Protein AF-A0A7R8WVI4-F1 (afdb_monomer_lite)

Sequence (145 aa):
MVGKDTNVVNQALATQCLMGLARGLKKKFSPFASSCLSVILETFKMENLNVVTALREAIDHVSFPLSLDQMQEDLLQALENENPSIKAETASFLARVFATRSPTLYNKNVIKAYATALVSTANEPDPTVRDNSCEALGVLLRANG

InterPro domains:
  IPR011989 Armadillo-like helical [G3DSA:1.25.10.10] (1-145)
  IPR016024 Armadillo-type fold [SSF48371] (5-145)
  IPR045110 XMAP215 [PTHR12609] (2-144)

pLDDT: mean 82.52, std 15.5, range [34.75, 97.94]

Secondary structure (DSSP, 8-state):
-------HHHHHHHHHHHHHHHHHHGGGGHHHHHHHHHHHHHHTT---HHHHHHHHHHHHHHHTTS-HHHHHHHHHHHHH-S-HHHHHHHHHHHHHHHHHS-GGG--HHHHHHHHHHHHHHTTSS-HHHHHHHHHHHHHHHHHH-

Foldseek 3Di:
DDDPCPDLVVLLVVLVVVLVVLVVVPPNCLVVLQVSLLSLLVNLLDPPPVSLVSSLVSNVSSCVSPALVSCVVSLLVQLVDPRLSSLLSSLLSLLVCLQPDALVSDDPVSLVSLLVSLVVQLPDPDPSSNVSSVSSNVSNVVNND

Organism: NCBI:txid163714

Radius of gyration: 15.54 Å; chains: 1; bounding box: 60×24×40 Å

Structure (mmCIF, N/CA/C/O backbone):
data_AF-A0A7R8WVI4-F1
#
_entry.id   AF-A0A7R8WVI4-F1
#
loop_
_atom_site.group_PDB
_atom_site.id
_atom_site.type_symbol
_atom_site.label_atom_id
_atom_site.label_alt_id
_atom_site.label_comp_id
_atom_site.label_asym_id
_atom_site.label_entity_id
_atom_site.label_seq_id
_atom_site.pdbx_PDB_ins_code
_atom_site.Cartn_x
_atom_site.Cartn_y
_atom_site.Cartn_z
_atom_site.occupancy
_atom_site.B_iso_or_equiv
_atom_site.auth_seq_id
_atom_site.auth_comp_id
_atom_site.auth_asym_id
_atom_site.auth_atom_id
_atom_site.pdbx_PDB_model_num
ATOM 1 N N . MET A 1 1 ? 40.821 0.192 0.557 1.00 34.75 1 MET A N 1
ATOM 2 C CA . MET A 1 1 ? 39.601 0.986 0.814 1.00 34.75 1 MET A CA 1
ATOM 3 C C . MET A 1 1 ? 38.430 0.038 0.649 1.00 34.75 1 MET A C 1
ATOM 5 O O . MET A 1 1 ? 38.280 -0.527 -0.424 1.00 34.75 1 MET A O 1
ATOM 9 N N . VAL A 1 2 ? 37.742 -0.256 1.753 1.00 34.75 2 VAL A N 1
ATOM 10 C CA . VAL A 1 2 ? 36.651 -1.240 1.838 1.00 34.75 2 VAL A CA 1
ATOM 11 C C . VAL A 1 2 ? 35.532 -0.855 0.867 1.00 34.75 2 VAL A C 1
ATOM 13 O O . VAL A 1 2 ? 35.191 0.320 0.743 1.00 34.75 2 VAL A O 1
ATOM 16 N N . GLY A 1 3 ? 35.064 -1.856 0.123 1.00 36.38 3 GLY A N 1
ATOM 17 C CA . GLY A 1 3 ? 34.230 -1.737 -1.063 1.00 36.38 3 GLY A CA 1
ATOM 18 C C . GLY A 1 3 ? 32.877 -1.072 -0.834 1.00 36.38 3 GLY A C 1
ATOM 19 O O . GLY A 1 3 ? 32.246 -1.206 0.212 1.00 36.38 3 GLY A O 1
ATOM 20 N N . LYS A 1 4 ? 32.435 -0.383 -1.886 1.00 43.88 4 LYS A N 1
ATOM 21 C CA . LYS A 1 4 ? 31.074 0.099 -2.135 1.00 43.88 4 LYS A CA 1
ATOM 22 C C . LYS A 1 4 ? 30.105 -1.078 -2.339 1.00 43.88 4 LYS A C 1
ATOM 24 O O . LYS A 1 4 ? 29.456 -1.174 -3.371 1.00 43.88 4 LYS A O 1
ATOM 29 N N . ASP A 1 5 ? 29.998 -1.969 -1.364 1.00 41.66 5 ASP A N 1
ATOM 30 C CA . ASP A 1 5 ? 28.962 -3.001 -1.333 1.00 41.66 5 ASP A CA 1
ATOM 31 C C . ASP A 1 5 ? 27.813 -2.520 -0.447 1.00 41.66 5 ASP A C 1
ATOM 33 O O . ASP A 1 5 ? 27.496 -3.074 0.607 1.00 41.66 5 ASP A O 1
ATOM 37 N N . THR A 1 6 ? 27.158 -1.452 -0.903 1.00 46.69 6 THR A N 1
ATOM 38 C CA . THR A 1 6 ? 25.824 -1.043 -0.446 1.00 46.69 6 THR A CA 1
ATOM 39 C C . THR A 1 6 ? 24.809 -2.027 -1.035 1.00 46.69 6 THR A C 1
ATOM 41 O O . THR A 1 6 ? 23.956 -1.677 -1.842 1.00 46.69 6 THR A O 1
ATOM 44 N N . ASN A 1 7 ? 24.991 -3.314 -0.735 1.00 54.25 7 ASN A N 1
ATOM 45 C CA . ASN A 1 7 ? 24.267 -4.387 -1.387 1.00 54.25 7 ASN A CA 1
ATOM 46 C C . ASN A 1 7 ? 22.814 -4.362 -0.927 1.00 54.25 7 ASN A C 1
ATOM 48 O O . ASN A 1 7 ? 22.531 -4.460 0.265 1.00 54.25 7 ASN A O 1
ATOM 52 N N . VAL A 1 8 ? 21.904 -4.315 -1.894 1.00 54.94 8 VAL A N 1
ATOM 53 C CA . VAL A 1 8 ? 20.459 -4.578 -1.778 1.00 54.94 8 VAL A CA 1
ATOM 54 C C . VAL A 1 8 ? 20.153 -5.726 -0.799 1.00 54.94 8 VAL A C 1
ATOM 56 O O . VAL A 1 8 ? 19.181 -5.677 -0.049 1.00 54.94 8 VAL A O 1
ATOM 59 N N . VAL A 1 9 ? 21.041 -6.723 -0.746 1.00 54.75 9 VAL A N 1
ATOM 60 C CA . VAL A 1 9 ? 21.008 -7.870 0.170 1.00 54.75 9 VAL A CA 1
ATOM 61 C C . VAL A 1 9 ? 21.081 -7.472 1.652 1.00 54.75 9 VAL A C 1
ATOM 63 O O . VAL A 1 9 ? 20.331 -8.022 2.450 1.00 54.75 9 VAL A O 1
ATOM 66 N N . ASN A 1 10 ? 21.917 -6.503 2.041 1.00 60.44 10 ASN A N 1
ATOM 67 C CA . ASN A 1 10 ? 22.041 -6.062 3.438 1.00 60.44 10 ASN A CA 1
ATOM 68 C C . ASN A 1 10 ? 20.781 -5.338 3.918 1.00 60.44 10 ASN A C 1
ATOM 70 O O . ASN A 1 10 ? 20.350 -5.542 5.050 1.00 60.44 10 ASN A O 1
ATOM 74 N N . GLN A 1 11 ? 20.175 -4.519 3.055 1.00 57.78 11 GLN A N 1
ATOM 75 C CA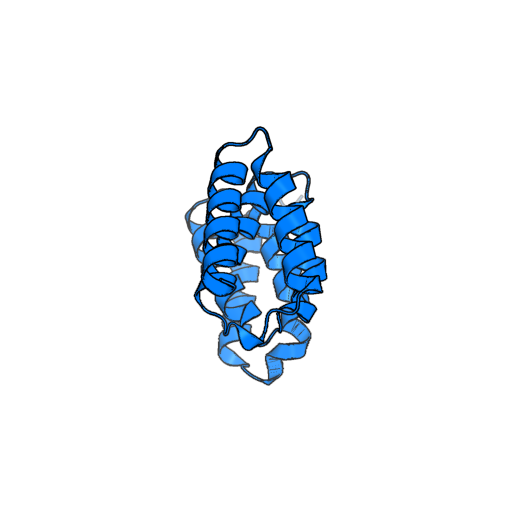 . GLN A 1 11 ? 18.931 -3.826 3.382 1.00 57.78 11 GLN A CA 1
ATOM 76 C C . GLN A 1 11 ? 17.756 -4.811 3.444 1.00 57.78 11 GLN A C 1
ATOM 78 O O . GLN A 1 11 ? 16.984 -4.765 4.395 1.00 57.78 11 GLN A O 1
ATOM 83 N N . ALA A 1 12 ? 17.670 -5.767 2.511 1.00 57.72 12 ALA A N 1
ATOM 84 C CA . ALA A 1 12 ? 16.669 -6.835 2.558 1.00 57.72 12 ALA A CA 1
ATOM 85 C C . ALA A 1 12 ? 16.814 -7.714 3.813 1.00 57.72 12 ALA A C 1
ATOM 87 O O . ALA A 1 12 ? 15.821 -8.020 4.471 1.00 57.72 12 ALA A O 1
ATOM 88 N N . LEU A 1 13 ? 18.047 -8.072 4.185 1.00 61.78 13 LEU A N 1
ATOM 89 C CA . LEU A 1 13 ? 18.328 -8.847 5.390 1.00 61.78 13 LEU A CA 1
ATOM 90 C C . LEU A 1 13 ? 17.988 -8.056 6.661 1.00 61.78 13 LEU A C 1
ATOM 92 O O . LEU A 1 13 ? 17.405 -8.615 7.584 1.00 61.78 13 LEU A O 1
ATOM 96 N N . ALA A 1 14 ? 18.274 -6.751 6.699 1.00 64.12 14 ALA A N 1
ATOM 97 C CA . ALA A 1 14 ? 17.866 -5.883 7.801 1.00 64.12 14 ALA A CA 1
ATOM 98 C C . ALA A 1 14 ? 16.336 -5.827 7.940 1.00 64.12 14 ALA A C 1
ATOM 100 O O . ALA A 1 14 ? 15.820 -5.973 9.050 1.00 64.12 14 ALA A O 1
ATOM 101 N N . THR A 1 15 ? 15.600 -5.714 6.830 1.00 62.16 15 THR A N 1
ATOM 102 C CA . THR A 1 15 ? 14.131 -5.744 6.849 1.00 62.16 15 THR A CA 1
ATOM 103 C C . THR A 1 15 ? 13.586 -7.113 7.267 1.00 62.16 15 THR A C 1
ATOM 105 O O . THR A 1 15 ? 12.626 -7.177 8.031 1.00 62.16 15 THR A O 1
ATOM 108 N N . GLN A 1 16 ? 14.224 -8.217 6.862 1.00 64.88 16 GLN A N 1
ATOM 109 C CA . GLN A 1 16 ? 13.877 -9.562 7.342 1.00 64.88 16 GLN A CA 1
ATOM 110 C C . GLN A 1 16 ? 14.151 -9.736 8.844 1.00 64.88 16 GLN A C 1
ATOM 112 O O . GLN A 1 16 ? 13.331 -10.318 9.553 1.00 64.88 16 GLN A O 1
ATOM 117 N N . CYS A 1 17 ? 15.255 -9.195 9.363 1.00 66.44 17 CYS A N 1
ATOM 118 C CA . CYS A 1 17 ? 15.542 -9.184 10.799 1.00 66.44 17 CYS A CA 1
ATOM 119 C C . CYS A 1 17 ? 14.495 -8.371 11.575 1.00 66.44 17 CYS A C 1
ATOM 121 O O . CYS A 1 17 ? 13.990 -8.837 12.598 1.00 66.44 17 CYS A O 1
ATOM 123 N N . LEU A 1 18 ? 14.114 -7.193 11.067 1.00 64.69 18 LEU A N 1
ATOM 124 C CA . LEU A 1 18 ? 13.035 -6.377 11.634 1.00 64.69 18 LEU A CA 1
ATOM 125 C C . LEU A 1 18 ? 11.688 -7.115 11.596 1.00 64.69 18 LEU A C 1
ATOM 127 O O . LEU A 1 18 ? 10.958 -7.092 12.585 1.00 64.69 18 LEU A O 1
ATOM 131 N N . MET A 1 19 ? 11.391 -7.846 10.518 1.00 63.91 19 MET A N 1
ATOM 132 C CA . MET A 1 19 ? 10.205 -8.703 10.410 1.00 63.91 19 MET A CA 1
ATOM 133 C C . MET A 1 19 ? 10.227 -9.842 11.444 1.00 63.91 19 MET A C 1
ATOM 135 O O . MET A 1 19 ? 9.213 -10.108 12.094 1.00 63.91 19 MET A O 1
ATOM 139 N N . GLY A 1 20 ? 11.373 -10.501 11.638 1.00 62.47 20 GLY A N 1
ATOM 140 C CA . GLY A 1 20 ? 11.550 -11.540 12.657 1.00 62.47 20 GLY A CA 1
ATOM 141 C C . GLY A 1 20 ? 11.309 -11.009 14.073 1.00 62.47 20 GLY A C 1
ATOM 142 O O . GLY A 1 20 ? 10.614 -11.644 14.871 1.00 62.47 20 GLY A O 1
ATOM 143 N N . LEU A 1 21 ? 11.797 -9.800 14.360 1.00 62.50 21 LEU A N 1
ATOM 144 C CA . LEU A 1 21 ? 11.543 -9.102 15.621 1.00 62.50 21 LEU A CA 1
ATOM 145 C C . LEU A 1 21 ? 10.065 -8.715 15.775 1.00 62.50 21 LEU A C 1
ATOM 147 O O . LEU A 1 21 ? 9.489 -8.954 16.838 1.00 62.50 21 LEU A O 1
ATOM 151 N N . ALA A 1 22 ? 9.426 -8.197 14.722 1.00 60.59 22 ALA A N 1
ATOM 152 C CA . ALA A 1 22 ? 8.002 -7.859 14.712 1.00 60.59 22 ALA A CA 1
ATOM 153 C C . ALA A 1 22 ? 7.122 -9.082 15.020 1.00 60.59 22 ALA A C 1
ATOM 155 O O . ALA A 1 22 ? 6.248 -9.029 15.893 1.00 60.59 22 ALA A O 1
ATOM 156 N N . ARG A 1 23 ? 7.411 -10.219 14.369 1.00 59.88 23 ARG A N 1
ATOM 157 C CA . ARG A 1 23 ? 6.738 -11.506 14.612 1.00 59.88 23 ARG A CA 1
ATOM 158 C C . ARG A 1 23 ? 6.955 -12.003 16.052 1.00 59.88 23 ARG A C 1
ATOM 160 O O . ARG A 1 23 ? 6.020 -12.533 16.655 1.00 59.88 23 ARG A O 1
ATOM 167 N N . GLY A 1 24 ? 8.147 -11.808 16.624 1.00 59.00 24 GLY A N 1
ATOM 168 C CA . GLY A 1 24 ? 8.503 -12.276 17.971 1.00 59.00 24 GLY A CA 1
ATOM 169 C C . GLY A 1 24 ? 7.955 -11.430 19.130 1.00 59.00 24 GLY A C 1
ATOM 170 O O . GLY A 1 24 ? 7.560 -11.977 20.160 1.00 59.00 24 GLY A O 1
ATOM 171 N N . LEU A 1 25 ? 7.899 -10.103 18.980 1.00 59.97 25 LEU A N 1
ATOM 172 C CA . LEU A 1 25 ? 7.578 -9.168 20.072 1.00 59.97 25 LEU A CA 1
ATOM 173 C C . LEU A 1 25 ? 6.081 -8.837 20.212 1.00 59.97 25 LEU A C 1
ATOM 175 O O . LEU A 1 25 ? 5.672 -8.336 21.267 1.00 59.97 25 LEU A O 1
ATOM 179 N N . LYS A 1 26 ? 5.251 -9.143 19.201 1.00 63.50 26 LYS A N 1
ATOM 180 C CA . LYS A 1 26 ? 3.786 -8.937 19.198 1.00 63.50 26 LYS A CA 1
ATOM 181 C C . LYS A 1 26 ? 3.394 -7.565 19.784 1.00 63.50 26 LYS A C 1
ATOM 183 O O . LYS A 1 26 ? 3.676 -6.531 19.192 1.00 63.50 26 LYS A O 1
ATOM 188 N N . LYS A 1 27 ? 2.793 -7.529 20.985 1.00 55.59 27 LYS A N 1
ATOM 189 C CA . LYS A 1 27 ? 2.286 -6.302 21.636 1.00 55.59 27 LYS A CA 1
ATOM 190 C C . LYS A 1 27 ? 3.370 -5.266 21.970 1.00 55.59 27 LYS A C 1
ATOM 192 O O . LYS A 1 27 ? 3.062 -4.082 22.010 1.00 55.59 27 LYS A O 1
ATOM 197 N N . LYS A 1 28 ? 4.624 -5.677 22.199 1.00 62.28 28 LYS A N 1
ATOM 198 C CA . LYS A 1 28 ? 5.732 -4.746 22.507 1.00 62.28 28 LYS A CA 1
ATOM 199 C C . LYS A 1 28 ? 6.319 -4.071 21.263 1.00 62.28 28 LYS A C 1
ATOM 201 O O . LYS A 1 28 ? 7.140 -3.173 21.400 1.00 62.28 28 LYS A O 1
ATOM 206 N N . PHE A 1 29 ? 5.903 -4.496 20.069 1.00 67.25 29 PHE A N 1
ATOM 207 C CA . PHE A 1 29 ? 6.394 -3.960 18.801 1.00 67.25 29 PHE A CA 1
ATOM 208 C C . PHE A 1 29 ? 5.630 -2.714 18.327 1.00 67.25 29 PHE A C 1
ATOM 210 O O . PHE A 1 29 ? 6.140 -1.960 17.507 1.00 67.25 29 PHE A O 1
ATOM 217 N N . SER A 1 30 ? 4.444 -2.448 18.887 1.00 64.56 30 SER A N 1
ATOM 218 C CA . SER A 1 30 ? 3.585 -1.316 18.510 1.00 64.56 30 SER A CA 1
ATOM 219 C C . SER A 1 30 ? 4.295 0.048 18.370 1.00 64.56 30 SER A C 1
ATOM 221 O O . SER A 1 30 ? 4.003 0.727 17.392 1.00 64.56 30 SER A O 1
ATOM 223 N N . PRO A 1 31 ? 5.231 0.467 19.254 1.00 70.56 31 PRO A N 1
ATOM 224 C CA . PRO A 1 31 ? 5.923 1.754 19.093 1.00 70.56 31 PRO A CA 1
ATOM 225 C C . PRO A 1 31 ? 6.935 1.787 17.936 1.00 70.56 31 PRO A C 1
ATOM 227 O O . PRO A 1 31 ? 7.276 2.863 17.460 1.00 70.56 31 PRO A O 1
ATOM 230 N N . PHE A 1 32 ? 7.411 0.631 17.466 1.00 76.38 32 PHE A N 1
ATOM 231 C CA . PHE A 1 32 ? 8.344 0.530 16.338 1.00 76.38 32 PHE A CA 1
ATOM 232 C C . PHE A 1 32 ? 7.632 0.285 15.007 1.00 76.38 32 PHE A C 1
ATOM 234 O O . PHE A 1 32 ? 8.245 0.436 13.952 1.00 76.38 32 PHE A O 1
ATOM 241 N N . ALA A 1 33 ? 6.349 -0.085 15.048 1.00 79.12 33 ALA A N 1
ATOM 242 C CA . ALA A 1 33 ? 5.591 -0.476 13.871 1.00 79.12 33 ALA A CA 1
ATOM 243 C C . ALA A 1 33 ? 5.476 0.661 12.844 1.00 79.12 33 ALA A C 1
ATOM 245 O O . ALA A 1 33 ? 5.746 0.414 11.674 1.00 79.12 33 ALA A O 1
ATOM 246 N N . SER A 1 34 ? 5.184 1.899 13.263 1.00 81.62 34 SER A N 1
ATOM 247 C CA . SER A 1 34 ? 5.139 3.051 12.344 1.00 81.62 34 SER A CA 1
ATOM 248 C C . SER A 1 34 ? 6.495 3.313 11.684 1.00 81.62 34 SER A C 1
ATOM 250 O O . SER A 1 34 ? 6.582 3.398 10.470 1.00 81.62 34 SER A O 1
ATOM 252 N N . SER A 1 35 ? 7.591 3.316 12.452 1.00 82.06 35 SER A N 1
ATOM 253 C CA . SER A 1 35 ? 8.931 3.501 11.872 1.00 82.06 35 SER A CA 1
ATOM 254 C C . SER A 1 35 ? 9.307 2.373 10.902 1.00 82.06 35 SER A C 1
ATOM 256 O O . SER A 1 35 ? 9.910 2.624 9.861 1.00 82.06 35 SER A O 1
ATOM 258 N N . CYS A 1 36 ? 8.928 1.130 11.208 1.00 84.81 36 CYS A N 1
ATOM 259 C CA . CYS A 1 36 ? 9.156 0.005 10.306 1.00 84.81 36 CYS A CA 1
ATOM 260 C C . CYS A 1 36 ? 8.300 0.102 9.039 1.00 84.81 36 CYS A C 1
ATOM 262 O O . CYS A 1 36 ? 8.778 -0.283 7.977 1.00 84.81 36 CYS A O 1
ATOM 264 N N . LEU A 1 37 ? 7.073 0.624 9.134 1.00 89.69 37 LEU A N 1
ATOM 265 C CA . LEU A 1 37 ? 6.202 0.861 7.986 1.00 89.69 37 LEU A CA 1
ATOM 266 C C . LEU A 1 37 ? 6.883 1.795 6.981 1.00 89.69 37 LEU A C 1
ATOM 268 O O . LEU A 1 37 ? 7.068 1.393 5.835 1.00 89.69 37 LEU A O 1
ATOM 272 N N . SER A 1 38 ? 7.331 2.978 7.415 1.00 88.50 38 SER A N 1
ATOM 273 C CA . SER A 1 38 ? 7.991 3.952 6.534 1.00 88.50 38 SER A CA 1
ATOM 274 C C . SER A 1 38 ? 9.263 3.371 5.902 1.00 88.50 38 SER A C 1
ATOM 276 O O . SER A 1 38 ? 9.497 3.523 4.705 1.00 88.50 38 SER A O 1
ATOM 278 N N . VAL A 1 39 ? 10.067 2.626 6.674 1.00 87.38 39 VAL A N 1
ATOM 279 C CA . VAL A 1 39 ? 11.281 1.963 6.158 1.00 87.38 39 VAL A CA 1
ATOM 280 C C . VAL A 1 39 ? 10.948 0.907 5.102 1.00 87.38 39 VAL A C 1
ATOM 282 O O . VAL A 1 39 ? 11.651 0.806 4.093 1.00 87.38 39 VAL A O 1
ATOM 285 N N . ILE A 1 40 ? 9.898 0.109 5.310 1.00 89.50 40 ILE A N 1
ATOM 286 C CA . ILE A 1 40 ? 9.473 -0.897 4.332 1.00 89.50 40 ILE A CA 1
ATOM 287 C C . ILE A 1 40 ? 8.972 -0.216 3.055 1.00 89.50 40 ILE A C 1
ATOM 289 O O . ILE A 1 40 ? 9.406 -0.611 1.973 1.00 89.50 40 ILE A O 1
ATOM 293 N N . LEU A 1 41 ? 8.146 0.831 3.178 1.00 92.12 41 LEU A N 1
ATOM 294 C CA . LEU A 1 41 ? 7.632 1.605 2.043 1.00 92.12 41 LEU A CA 1
ATOM 295 C C . LEU A 1 41 ? 8.771 2.166 1.180 1.00 92.12 41 LEU A C 1
ATOM 297 O O . LEU A 1 41 ? 8.817 1.926 -0.024 1.00 92.12 41 LEU A O 1
ATOM 301 N N . GLU A 1 42 ? 9.766 2.794 1.804 1.00 89.69 42 GLU A N 1
ATOM 302 C CA . GLU A 1 42 ? 10.959 3.313 1.120 1.00 89.69 42 GLU A CA 1
ATOM 303 C C . GLU A 1 42 ? 11.839 2.220 0.490 1.00 89.69 42 GLU A C 1
ATOM 305 O O . GLU A 1 42 ? 12.647 2.484 -0.407 1.00 89.69 42 GLU A O 1
ATOM 310 N N . THR A 1 43 ? 11.716 0.974 0.951 1.00 87.75 43 THR A N 1
ATOM 311 C CA . THR A 1 43 ? 12.472 -0.162 0.408 1.00 87.75 43 THR A CA 1
ATOM 312 C C . THR A 1 43 ? 11.789 -0.772 -0.826 1.00 87.75 43 THR A C 1
ATOM 314 O O . THR A 1 43 ? 12.458 -1.474 -1.584 1.00 87.75 43 THR A O 1
ATOM 317 N N . PHE A 1 44 ? 10.523 -0.440 -1.124 1.00 91.06 44 PHE A N 1
ATOM 318 C CA . PHE A 1 44 ? 9.842 -0.880 -2.355 1.00 91.06 44 PHE A CA 1
ATOM 319 C C . PHE A 1 44 ? 10.428 -0.306 -3.650 1.00 91.06 44 PHE A C 1
ATOM 321 O O . PHE A 1 44 ? 10.125 -0.803 -4.729 1.00 91.06 44 PHE A O 1
ATOM 328 N N . LYS A 1 45 ? 11.349 0.662 -3.571 1.00 88.88 45 LYS A N 1
ATOM 329 C CA . LYS A 1 45 ? 12.177 1.063 -4.724 1.00 88.88 45 LYS A CA 1
ATOM 330 C C . LYS A 1 45 ? 13.037 -0.073 -5.290 1.00 88.88 45 LYS A C 1
ATOM 332 O O . LYS A 1 45 ? 13.608 0.071 -6.365 1.00 88.88 45 LYS A O 1
ATOM 337 N N . MET A 1 46 ? 13.201 -1.164 -4.542 1.00 84.94 46 MET A N 1
ATOM 338 C CA . MET A 1 46 ? 13.900 -2.359 -4.998 1.00 84.94 46 MET A CA 1
ATOM 339 C C . MET A 1 46 ? 12.958 -3.218 -5.846 1.00 84.94 46 MET A C 1
ATOM 341 O O . MET A 1 46 ? 11.945 -3.684 -5.347 1.00 84.94 46 MET A O 1
ATOM 345 N N . GLU A 1 47 ? 13.335 -3.518 -7.087 1.00 81.56 47 GLU A N 1
ATOM 346 C CA . GLU A 1 47 ? 12.491 -4.283 -8.028 1.00 81.56 47 GLU A CA 1
ATOM 347 C C . GLU A 1 47 ? 12.793 -5.791 -8.041 1.00 81.56 47 GLU A C 1
ATOM 349 O O . GLU A 1 47 ? 12.206 -6.565 -8.797 1.00 81.56 47 GLU A O 1
ATOM 354 N N . ASN A 1 48 ? 13.735 -6.249 -7.211 1.00 85.31 48 ASN A N 1
ATOM 355 C CA . ASN A 1 48 ? 14.064 -7.667 -7.132 1.00 85.31 48 ASN A CA 1
ATOM 356 C C . ASN A 1 48 ? 12.879 -8.451 -6.551 1.00 85.31 48 ASN A C 1
ATOM 358 O O . ASN A 1 48 ? 12.523 -8.250 -5.392 1.00 85.31 48 ASN A O 1
ATOM 362 N N . LEU A 1 49 ? 12.329 -9.390 -7.325 1.00 84.62 49 LEU A N 1
ATOM 363 C CA . LEU A 1 49 ? 11.137 -10.157 -6.953 1.00 84.62 49 LEU A CA 1
ATOM 364 C C . LEU A 1 49 ? 11.234 -10.795 -5.558 1.00 84.62 49 LEU A C 1
ATOM 366 O O . LEU A 1 49 ? 10.304 -10.670 -4.769 1.00 84.62 49 LEU A O 1
ATOM 370 N N . ASN A 1 50 ? 12.369 -11.414 -5.216 1.00 81.19 50 ASN A N 1
ATOM 371 C CA . ASN A 1 50 ? 12.549 -12.053 -3.907 1.00 81.19 50 ASN A CA 1
ATOM 372 C C . ASN A 1 50 ? 12.500 -11.030 -2.762 1.00 81.19 50 ASN A C 1
ATOM 374 O O . ASN A 1 50 ? 11.977 -11.321 -1.686 1.00 81.19 50 ASN A O 1
ATOM 378 N N . VAL A 1 51 ? 13.042 -9.831 -2.995 1.00 81.81 51 VAL A N 1
ATOM 379 C CA . VAL A 1 51 ? 13.012 -8.731 -2.026 1.00 81.81 51 VAL A CA 1
ATOM 380 C C . VAL A 1 51 ? 11.593 -8.187 -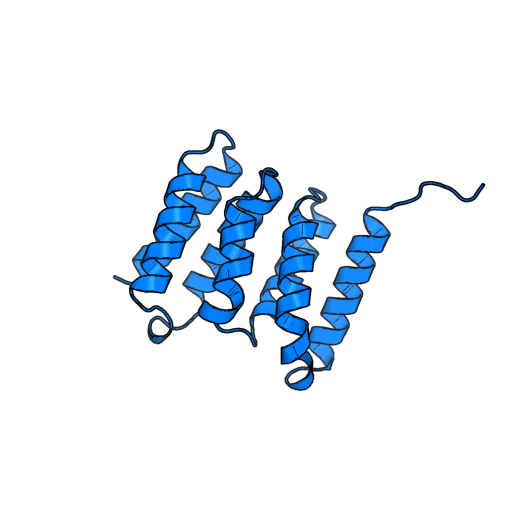1.902 1.00 81.81 51 VAL A C 1
ATOM 382 O O . VAL A 1 51 ? 11.081 -8.118 -0.791 1.00 81.81 51 VAL A O 1
ATOM 385 N N . VAL A 1 52 ? 10.927 -7.878 -3.017 1.00 87.44 52 VAL A N 1
ATOM 386 C CA . VAL A 1 52 ? 9.556 -7.341 -3.027 1.00 87.44 52 VAL A CA 1
ATOM 387 C C . VAL A 1 52 ? 8.582 -8.294 -2.337 1.00 87.44 52 VAL A C 1
ATOM 389 O O . VAL A 1 52 ? 7.809 -7.861 -1.486 1.00 87.44 52 VAL A O 1
ATOM 392 N N . THR A 1 53 ? 8.650 -9.597 -2.620 1.00 87.56 53 THR A N 1
ATOM 393 C CA . THR A 1 53 ? 7.812 -10.598 -1.945 1.00 87.56 53 THR A CA 1
ATOM 394 C C . THR A 1 53 ? 8.033 -10.589 -0.432 1.00 87.56 53 THR A C 1
ATOM 396 O O . THR A 1 53 ? 7.064 -10.547 0.324 1.00 87.56 53 THR A O 1
ATOM 399 N N . ALA A 1 54 ? 9.289 -10.541 0.025 1.00 83.38 54 ALA A N 1
ATOM 400 C CA . ALA A 1 54 ? 9.590 -10.457 1.452 1.00 83.38 54 ALA A CA 1
ATOM 401 C C . ALA A 1 54 ? 9.088 -9.145 2.086 1.00 83.38 54 ALA A C 1
ATOM 403 O O . ALA A 1 54 ? 8.600 -9.157 3.215 1.00 83.38 54 ALA A O 1
ATOM 404 N N . LEU A 1 55 ? 9.172 -8.016 1.374 1.00 87.62 55 LEU A N 1
ATOM 405 C CA . LEU A 1 55 ? 8.656 -6.725 1.843 1.00 87.62 55 LEU A CA 1
ATOM 406 C C . LEU A 1 55 ? 7.128 -6.715 1.942 1.00 87.62 55 LEU A C 1
ATOM 408 O O . LEU A 1 55 ? 6.597 -6.191 2.919 1.00 87.62 55 LEU A O 1
ATOM 412 N N . ARG A 1 56 ? 6.424 -7.328 0.982 1.00 91.31 56 ARG A N 1
ATOM 413 C CA . ARG A 1 56 ? 4.960 -7.479 1.014 1.00 91.31 56 ARG A CA 1
ATOM 414 C C . ARG A 1 56 ? 4.509 -8.258 2.248 1.00 91.31 56 ARG A C 1
ATOM 416 O O . ARG A 1 56 ? 3.624 -7.809 2.967 1.00 91.31 56 ARG A O 1
ATOM 423 N N . GLU A 1 57 ? 5.172 -9.369 2.555 1.00 87.75 57 GLU A N 1
ATOM 424 C CA . GLU A 1 57 ? 4.896 -10.105 3.793 1.00 87.75 57 GLU A CA 1
ATOM 425 C C . GLU A 1 57 ? 5.229 -9.274 5.044 1.00 87.75 57 GLU A C 1
ATOM 427 O O . GLU A 1 57 ? 4.499 -9.312 6.038 1.00 87.75 57 GLU A O 1
ATOM 432 N N . ALA A 1 58 ? 6.324 -8.505 5.011 1.00 85.44 58 ALA A N 1
ATOM 433 C CA . ALA A 1 58 ? 6.747 -7.683 6.141 1.00 85.44 58 ALA A CA 1
ATOM 434 C C . ALA A 1 58 ? 5.720 -6.598 6.464 1.00 85.44 58 ALA A C 1
ATOM 436 O O . ALA A 1 58 ? 5.329 -6.454 7.624 1.00 85.44 58 ALA A O 1
ATOM 437 N N . ILE A 1 59 ? 5.279 -5.849 5.450 1.00 90.00 59 ILE A N 1
ATOM 438 C CA . ILE A 1 59 ? 4.346 -4.736 5.630 1.00 90.00 59 ILE A CA 1
ATOM 439 C C . ILE A 1 59 ? 2.980 -5.224 6.116 1.00 90.00 59 ILE A C 1
ATOM 441 O O . ILE A 1 59 ? 2.374 -4.601 6.991 1.00 90.00 59 ILE A O 1
ATOM 445 N N . ASP A 1 60 ? 2.532 -6.390 5.649 1.00 89.25 60 ASP A N 1
ATOM 446 C CA . ASP A 1 60 ? 1.276 -6.994 6.093 1.00 89.25 60 ASP A CA 1
ATOM 447 C C . ASP A 1 60 ? 1.340 -7.359 7.595 1.00 89.25 60 ASP A C 1
ATOM 449 O O . ASP A 1 60 ? 0.387 -7.131 8.342 1.00 89.25 60 ASP A O 1
ATOM 453 N N . HIS A 1 61 ? 2.489 -7.832 8.092 1.00 85.31 61 HIS A N 1
ATOM 454 C CA . HIS A 1 61 ? 2.683 -8.095 9.523 1.00 85.31 61 HIS A CA 1
ATOM 455 C C . HIS A 1 61 ? 2.864 -6.833 10.370 1.00 85.31 61 HIS A C 1
ATOM 457 O O . HIS A 1 61 ? 2.299 -6.741 11.462 1.00 85.31 61 HIS A O 1
ATOM 463 N N . VAL A 1 62 ? 3.663 -5.876 9.894 1.00 86.06 62 VAL A N 1
ATOM 464 C CA . VAL A 1 62 ? 3.966 -4.628 10.612 1.00 86.06 62 VAL A CA 1
ATOM 465 C C . VAL A 1 62 ? 2.736 -3.731 10.714 1.00 86.06 62 VAL A C 1
ATOM 467 O O . VAL A 1 62 ? 2.563 -3.051 11.724 1.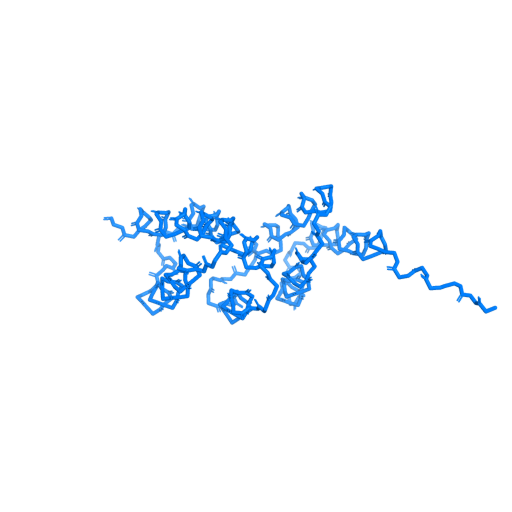00 86.06 62 VAL A O 1
ATOM 470 N N . SER A 1 63 ? 1.857 -3.763 9.713 1.00 86.50 63 SER A N 1
ATOM 471 C CA . SER A 1 63 ? 0.624 -2.979 9.720 1.00 86.50 63 SER A CA 1
ATOM 472 C C . SER A 1 63 ? -0.426 -3.515 10.690 1.00 86.50 63 SER A C 1
ATOM 474 O O . SER A 1 63 ? -1.241 -2.732 11.168 1.00 86.50 63 SER A O 1
ATOM 476 N N . PHE A 1 64 ? -0.419 -4.810 11.032 1.00 84.94 64 PHE A N 1
ATOM 477 C CA . PHE A 1 64 ? -1.425 -5.446 11.897 1.00 84.94 64 PHE A CA 1
ATOM 478 C C . PHE A 1 64 ? -1.754 -4.679 13.200 1.00 84.94 64 PHE A C 1
ATOM 480 O O . PHE A 1 64 ? -2.940 -4.496 13.477 1.00 84.94 64 PHE A O 1
ATOM 487 N N . PRO A 1 65 ? -0.776 -4.206 14.003 1.00 83.00 65 PRO A N 1
ATOM 488 C CA . PRO A 1 65 ? -1.054 -3.417 15.208 1.00 83.00 65 PRO A CA 1
ATOM 489 C C . PRO A 1 65 ? -1.430 -1.945 14.957 1.00 83.00 65 PRO A C 1
ATOM 491 O O . PRO A 1 65 ? -1.837 -1.279 15.906 1.00 83.00 65 PRO A O 1
ATOM 494 N N . LEU A 1 66 ? -1.269 -1.419 13.741 1.00 84.81 66 LEU A N 1
ATOM 495 C CA . LEU A 1 66 ? -1.514 -0.010 13.415 1.00 84.81 66 LEU A CA 1
ATOM 496 C C . LEU A 1 66 ? -2.953 0.197 12.939 1.00 84.81 66 LEU A C 1
ATOM 498 O O . LEU A 1 66 ? -3.465 -0.624 12.181 1.00 84.81 66 LEU A O 1
ATOM 502 N N . SER A 1 67 ? -3.610 1.293 13.323 1.00 84.62 67 SER A N 1
ATOM 503 C CA . SER A 1 67 ? -4.884 1.718 12.722 1.00 84.62 67 SER A CA 1
ATOM 504 C C . SER A 1 67 ? -4.669 2.370 11.349 1.00 84.62 67 SER A C 1
ATOM 506 O O . SER A 1 67 ? -3.556 2.751 10.999 1.00 84.62 67 SER A O 1
ATOM 508 N N . LEU A 1 68 ? -5.736 2.509 10.554 1.00 82.88 68 LEU A N 1
ATOM 509 C CA . LEU A 1 68 ? -5.646 3.198 9.260 1.00 82.88 68 LEU A CA 1
ATOM 510 C C . LEU A 1 68 ? -5.236 4.665 9.405 1.00 82.88 68 LEU A C 1
ATOM 512 O O . LEU A 1 68 ? -4.450 5.132 8.590 1.00 82.88 68 LEU A O 1
ATOM 516 N N . ASP A 1 69 ? -5.719 5.352 10.443 1.00 83.94 69 ASP A N 1
ATOM 517 C CA . ASP A 1 69 ? -5.329 6.734 10.739 1.00 83.94 69 ASP A CA 1
ATOM 518 C C . ASP A 1 69 ? -3.836 6.833 11.100 1.00 83.94 69 ASP A C 1
ATOM 520 O O . ASP A 1 69 ? -3.156 7.752 10.661 1.00 83.94 69 ASP A O 1
ATOM 524 N N . GLN A 1 70 ? -3.294 5.858 11.846 1.00 87.12 70 GLN A N 1
ATOM 525 C CA . GLN A 1 70 ? -1.874 5.838 12.233 1.00 87.12 70 GLN A CA 1
ATOM 526 C C . GLN A 1 70 ? -0.919 5.623 11.057 1.00 87.12 70 GLN A C 1
ATOM 528 O O . GLN A 1 70 ? 0.237 6.016 11.146 1.00 87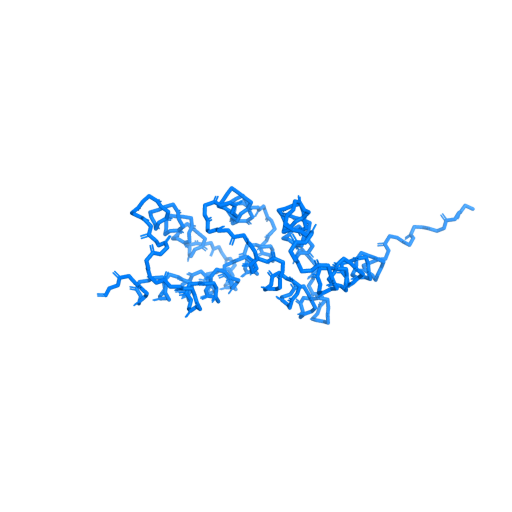.12 70 GLN A O 1
ATOM 533 N N . MET A 1 71 ? -1.379 4.964 9.994 1.00 90.75 71 MET A N 1
ATOM 534 C CA . MET A 1 71 ? -0.579 4.705 8.792 1.00 90.75 71 MET A CA 1
ATOM 535 C C . MET A 1 71 ? -0.804 5.756 7.701 1.00 90.75 71 MET A C 1
ATOM 537 O O . MET A 1 71 ? -0.136 5.719 6.674 1.00 90.75 71 MET A O 1
ATOM 541 N N . GLN A 1 72 ? -1.783 6.648 7.879 1.00 90.31 72 GLN A N 1
ATOM 542 C CA . GLN A 1 72 ? -2.297 7.475 6.794 1.00 90.31 72 GLN A CA 1
ATOM 543 C C . GLN A 1 72 ? -1.248 8.417 6.218 1.00 90.31 72 GLN A C 1
ATOM 545 O O . GLN A 1 72 ? -1.139 8.516 5.001 1.00 90.31 72 GLN A O 1
ATOM 550 N N . GLU A 1 73 ? -0.474 9.079 7.072 1.00 92.56 73 GLU A N 1
ATOM 551 C CA . GLU A 1 73 ? 0.569 10.008 6.635 1.00 92.56 73 GLU A CA 1
ATOM 552 C C . GLU A 1 73 ? 1.638 9.294 5.796 1.00 92.56 73 GLU A C 1
ATOM 554 O O . GLU A 1 73 ? 1.861 9.671 4.647 1.00 92.56 73 GLU A O 1
ATOM 559 N N . ASP A 1 74 ? 2.200 8.197 6.316 1.00 93.50 74 ASP A N 1
ATOM 560 C CA . ASP A 1 74 ? 3.223 7.401 5.627 1.00 93.50 74 ASP A CA 1
ATOM 561 C C . ASP A 1 74 ? 2.731 6.862 4.273 1.00 93.50 74 ASP A C 1
ATOM 563 O O . ASP A 1 74 ? 3.451 6.895 3.274 1.00 93.50 74 ASP A O 1
ATOM 567 N N . LEU A 1 75 ? 1.492 6.360 4.222 1.00 95.75 75 LEU A N 1
ATOM 568 C CA . LEU A 1 75 ? 0.929 5.760 3.011 1.00 95.75 75 LEU A CA 1
ATOM 569 C C . LEU A 1 75 ? 0.593 6.804 1.946 1.00 95.75 75 LEU A C 1
ATOM 571 O O . LEU A 1 75 ? 0.823 6.553 0.764 1.00 95.75 75 LEU A O 1
ATOM 575 N N . LEU A 1 76 ? 0.068 7.967 2.339 1.00 95.88 76 LEU A N 1
ATOM 576 C CA . LEU A 1 76 ? -0.184 9.059 1.396 1.00 95.88 76 LEU A CA 1
ATOM 577 C C . LEU A 1 76 ? 1.131 9.614 0.844 1.00 95.88 76 LEU A C 1
ATOM 579 O O . LEU A 1 76 ? 1.250 9.782 -0.367 1.00 95.88 76 LEU A O 1
ATOM 583 N N . GLN A 1 77 ? 2.142 9.794 1.696 1.00 95.94 77 GLN A N 1
ATOM 584 C CA . GLN A 1 77 ? 3.466 10.221 1.254 1.00 95.94 77 GLN A CA 1
ATOM 585 C C . GLN A 1 77 ? 4.095 9.213 0.277 1.00 95.94 77 GLN A C 1
ATOM 587 O O . GLN A 1 77 ? 4.690 9.608 -0.725 1.00 95.94 77 GLN A O 1
ATOM 592 N N . ALA A 1 78 ? 3.938 7.909 0.522 1.00 96.44 78 ALA A N 1
ATOM 593 C CA . ALA A 1 78 ? 4.446 6.876 -0.377 1.00 96.44 78 ALA A CA 1
ATOM 594 C C . ALA A 1 78 ? 3.722 6.848 -1.740 1.00 96.44 78 ALA A C 1
ATOM 596 O O . ALA A 1 78 ? 4.358 6.576 -2.758 1.00 96.44 78 ALA A O 1
ATOM 597 N N . LEU A 1 79 ? 2.426 7.181 -1.794 1.00 96.81 79 LEU A N 1
ATOM 598 C CA . LEU A 1 79 ? 1.689 7.346 -3.057 1.00 96.81 79 LEU A CA 1
ATOM 599 C C . LEU A 1 79 ? 2.117 8.595 -3.848 1.00 96.81 79 LEU A C 1
ATOM 601 O O . LEU A 1 79 ? 1.967 8.623 -5.067 1.00 96.81 79 LEU A O 1
ATOM 605 N N . GLU A 1 80 ? 2.673 9.608 -3.183 1.00 96.00 80 GLU A N 1
ATOM 606 C CA . GLU A 1 80 ? 3.189 10.832 -3.814 1.00 96.00 80 GLU A CA 1
ATOM 607 C C . GLU A 1 80 ? 4.684 10.744 -4.194 1.00 96.00 80 GLU A C 1
ATOM 609 O O . GLU A 1 80 ? 5.214 11.647 -4.840 1.00 96.00 80 GLU A O 1
ATOM 614 N N . ASN A 1 81 ? 5.373 9.656 -3.834 1.00 96.38 81 ASN A N 1
ATOM 615 C CA . ASN A 1 81 ? 6.819 9.486 -4.022 1.00 96.38 81 ASN A CA 1
ATOM 616 C C . ASN A 1 81 ? 7.232 9.479 -5.503 1.00 96.38 81 ASN A C 1
ATOM 618 O O . ASN A 1 81 ? 6.593 8.825 -6.301 1.00 96.38 81 ASN A O 1
ATOM 622 N N . GLU A 1 82 ? 8.344 10.093 -5.905 1.00 94.69 82 GLU A N 1
ATOM 623 C CA . GLU A 1 82 ? 8.752 10.127 -7.324 1.00 94.69 82 GLU A CA 1
ATOM 624 C C . GLU A 1 82 ? 9.043 8.744 -7.949 1.00 94.69 82 GLU A C 1
ATOM 626 O O . GLU A 1 82 ? 9.041 8.605 -9.173 1.00 94.69 82 GLU A O 1
ATOM 631 N N . ASN A 1 83 ? 9.288 7.710 -7.136 1.00 95.00 83 ASN A N 1
ATOM 632 C CA . ASN A 1 83 ? 9.575 6.362 -7.611 1.00 95.00 83 ASN A CA 1
ATOM 633 C C . ASN A 1 83 ? 8.280 5.557 -7.889 1.00 95.00 83 ASN A C 1
ATOM 635 O O . ASN A 1 83 ? 7.529 5.266 -6.951 1.00 95.00 83 ASN A O 1
ATOM 639 N N . PRO A 1 84 ? 8.036 5.111 -9.138 1.00 95.56 84 PRO A N 1
ATOM 640 C CA . PRO A 1 84 ? 6.806 4.401 -9.502 1.00 95.56 84 PRO A CA 1
ATOM 641 C C . PRO A 1 84 ? 6.655 3.053 -8.785 1.00 95.56 84 PRO A C 1
ATOM 643 O O . PRO A 1 84 ? 5.539 2.670 -8.439 1.00 95.56 84 PRO A O 1
ATOM 646 N N . SER A 1 85 ? 7.754 2.359 -8.485 1.00 94.88 85 SER A N 1
ATOM 647 C CA . SER A 1 85 ? 7.725 1.069 -7.787 1.00 94.88 85 SER A CA 1
ATOM 648 C C . SER A 1 85 ? 7.238 1.228 -6.344 1.00 94.88 85 SER A C 1
ATOM 650 O O . SER A 1 85 ? 6.430 0.426 -5.878 1.00 94.88 85 SER A O 1
ATOM 652 N N . ILE A 1 86 ? 7.614 2.320 -5.662 1.00 96.06 86 ILE A N 1
ATOM 653 C CA . ILE A 1 86 ? 7.067 2.646 -4.333 1.00 96.06 86 ILE A CA 1
ATOM 654 C C . ILE A 1 86 ? 5.554 2.882 -4.424 1.00 96.06 86 ILE A C 1
ATOM 656 O O . ILE A 1 86 ? 4.802 2.280 -3.652 1.00 96.06 86 ILE A O 1
ATOM 660 N N . LYS A 1 87 ? 5.085 3.694 -5.381 1.00 97.38 87 LYS A N 1
ATOM 661 C CA . LYS A 1 87 ? 3.646 3.961 -5.551 1.00 97.38 87 LYS A CA 1
ATOM 662 C C . LYS A 1 87 ? 2.854 2.691 -5.849 1.00 97.38 87 LYS A C 1
ATOM 664 O O . LYS A 1 87 ? 1.835 2.439 -5.208 1.00 97.38 87 LYS A O 1
ATOM 669 N N . ALA A 1 88 ? 3.325 1.884 -6.800 1.00 96.88 88 ALA A N 1
ATOM 670 C CA . ALA A 1 88 ? 2.651 0.666 -7.237 1.00 96.88 88 ALA A CA 1
ATOM 671 C C . ALA A 1 88 ? 2.513 -0.349 -6.094 1.00 96.88 88 ALA A C 1
ATOM 673 O O . ALA A 1 88 ? 1.430 -0.905 -5.890 1.00 96.88 88 ALA A O 1
ATOM 674 N N . GLU A 1 89 ? 3.579 -0.570 -5.322 1.00 97.12 89 GLU A N 1
ATOM 675 C CA . GLU A 1 89 ? 3.554 -1.483 -4.176 1.00 97.12 89 GLU A CA 1
ATOM 676 C C . GLU A 1 89 ? 2.693 -0.946 -3.030 1.00 97.12 89 GLU A C 1
ATOM 678 O O . GLU A 1 89 ? 1.953 -1.709 -2.404 1.00 97.12 89 GLU A O 1
ATOM 683 N N . THR A 1 90 ? 2.710 0.370 -2.803 1.00 97.38 90 THR A N 1
ATOM 684 C CA . THR A 1 90 ? 1.849 1.028 -1.811 1.00 97.38 90 THR A CA 1
ATOM 685 C C . THR A 1 90 ? 0.372 0.878 -2.175 1.00 97.38 90 THR A C 1
ATOM 687 O O . THR A 1 90 ? -0.433 0.489 -1.328 1.00 97.38 90 THR A O 1
ATOM 690 N N . ALA A 1 91 ? 0.004 1.107 -3.439 1.00 97.56 91 ALA A N 1
ATOM 691 C CA . ALA A 1 91 ? -1.360 0.904 -3.925 1.00 97.56 91 ALA A CA 1
ATOM 692 C C . ALA A 1 91 ? -1.796 -0.566 -3.795 1.00 97.56 91 ALA A C 1
ATOM 694 O O . ALA A 1 91 ? -2.877 -0.852 -3.277 1.00 97.56 91 ALA A O 1
ATOM 695 N N . SER A 1 92 ? -0.925 -1.512 -4.163 1.00 97.19 92 SER A N 1
ATOM 696 C CA . SER A 1 92 ? -1.185 -2.948 -3.988 1.00 97.19 92 SER A CA 1
ATOM 697 C C . SER A 1 92 ? -1.383 -3.327 -2.514 1.00 97.19 92 SER A C 1
ATOM 699 O O . SER A 1 92 ? -2.273 -4.110 -2.173 1.00 97.19 92 SER A O 1
ATOM 701 N N . PHE A 1 93 ? -0.579 -2.759 -1.611 1.00 96.56 93 PHE A N 1
ATOM 702 C CA . PHE A 1 93 ? -0.746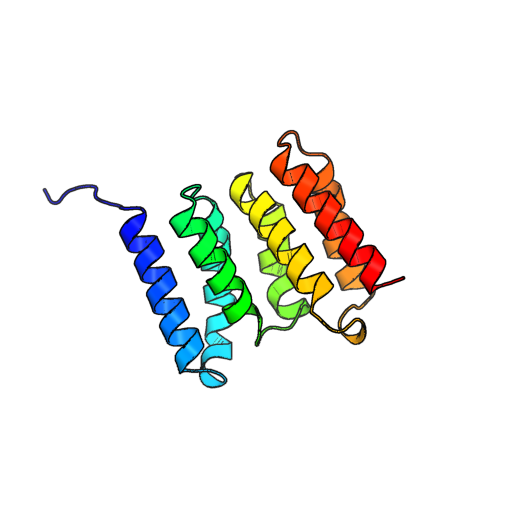 -2.939 -0.171 1.00 96.56 93 PHE A CA 1
ATOM 703 C C . PHE A 1 93 ? -2.087 -2.384 0.325 1.00 96.56 93 PHE A C 1
ATOM 705 O O . PHE A 1 93 ? -2.810 -3.083 1.037 1.00 96.56 93 PHE A O 1
ATOM 712 N N . LEU A 1 94 ? -2.473 -1.179 -0.104 1.00 95.12 94 LEU A N 1
ATOM 713 C CA . LEU A 1 94 ? -3.766 -0.585 0.241 1.00 95.12 94 LEU A CA 1
ATOM 714 C C . LEU A 1 94 ? -4.941 -1.463 -0.198 1.00 95.12 94 LEU A C 1
ATOM 716 O O . LEU A 1 94 ? -5.855 -1.673 0.599 1.00 95.12 94 LEU A O 1
ATOM 720 N N . ALA A 1 95 ? -4.895 -2.053 -1.398 1.00 95.19 95 ALA A N 1
ATOM 721 C CA . ALA A 1 95 ? -5.914 -3.003 -1.848 1.00 95.19 95 ALA A CA 1
ATOM 722 C C . ALA A 1 95 ? -6.084 -4.175 -0.859 1.00 95.19 95 ALA A C 1
ATOM 724 O O . ALA A 1 95 ? -7.208 -4.517 -0.481 1.00 95.19 95 ALA A O 1
ATOM 725 N N . ARG A 1 96 ? -4.979 -4.749 -0.356 1.00 93.44 96 ARG A N 1
ATOM 726 C CA . ARG A 1 96 ? -5.018 -5.831 0.648 1.00 93.44 96 ARG A CA 1
ATOM 727 C C . ARG A 1 96 ? -5.572 -5.362 1.990 1.00 93.44 96 ARG A C 1
ATOM 729 O O . ARG A 1 96 ? -6.393 -6.057 2.595 1.00 93.44 96 ARG A O 1
ATOM 736 N N . VAL A 1 97 ? -5.168 -4.182 2.456 1.00 91.62 97 VAL A N 1
ATOM 737 C CA . VAL A 1 97 ? -5.677 -3.606 3.709 1.00 91.62 97 VAL A CA 1
ATOM 738 C C . VAL A 1 97 ? -7.182 -3.348 3.613 1.00 91.62 97 VAL A C 1
ATOM 740 O O . VAL A 1 97 ? -7.918 -3.696 4.534 1.00 91.62 97 VAL A O 1
ATOM 743 N N . PHE A 1 98 ? -7.655 -2.798 2.493 1.00 90.94 98 PHE A N 1
ATOM 744 C CA . PHE A 1 98 ? -9.076 -2.539 2.251 1.00 90.94 98 PHE A CA 1
ATOM 745 C C . PHE A 1 98 ? -9.914 -3.813 2.145 1.00 90.94 98 PHE A C 1
ATOM 747 O O . PHE A 1 98 ? -11.056 -3.831 2.592 1.00 90.94 98 PHE A O 1
ATOM 754 N N . ALA A 1 99 ? -9.349 -4.895 1.607 1.00 89.31 99 ALA A N 1
ATOM 755 C CA . ALA A 1 99 ? -10.044 -6.176 1.509 1.00 89.31 99 ALA A CA 1
ATOM 756 C C . ALA A 1 99 ? -10.185 -6.900 2.857 1.00 89.31 99 ALA A C 1
ATOM 758 O O . ALA A 1 99 ? -11.106 -7.697 3.028 1.00 89.31 99 ALA A O 1
ATOM 759 N N . THR A 1 100 ? -9.250 -6.682 3.785 1.00 84.81 100 THR A N 1
ATOM 760 C CA . THR A 1 100 ? -9.119 -7.503 5.001 1.00 84.81 100 THR A CA 1
ATOM 761 C C . THR A 1 100 ? -9.612 -6.819 6.269 1.00 84.81 100 THR A C 1
ATOM 763 O O . THR A 1 100 ? -9.951 -7.505 7.236 1.00 84.81 100 THR A O 1
ATOM 766 N N . ARG A 1 101 ? -9.654 -5.483 6.309 1.00 79.94 101 ARG A N 1
ATOM 767 C CA . ARG A 1 101 ? -10.041 -4.741 7.514 1.00 79.94 101 ARG A CA 1
ATOM 768 C C . ARG A 1 101 ? -11.529 -4.417 7.558 1.00 79.94 101 ARG A C 1
ATOM 770 O O . ARG A 1 101 ? -12.171 -4.191 6.541 1.00 79.94 101 ARG A O 1
ATOM 777 N N . SER A 1 102 ? -12.068 -4.391 8.779 1.00 73.50 102 SER A N 1
ATOM 778 C CA . SER A 1 102 ? -13.492 -4.144 9.031 1.00 73.50 102 SER A CA 1
ATOM 779 C C . SER A 1 102 ? -13.951 -2.795 8.452 1.00 73.50 102 SER A C 1
ATOM 781 O O . SER A 1 102 ? -13.310 -1.781 8.748 1.00 73.50 102 SER A O 1
ATOM 783 N N . PRO A 1 103 ? -15.105 -2.742 7.754 1.00 65.50 103 PRO A N 1
ATOM 784 C CA . PRO A 1 103 ? -15.715 -1.510 7.243 1.00 65.50 103 PRO A CA 1
ATOM 785 C C . PRO A 1 103 ? -15.926 -0.421 8.308 1.00 65.50 103 PRO A C 1
ATOM 787 O O . PRO A 1 103 ? -15.901 0.772 8.028 1.00 65.50 103 PRO A O 1
ATOM 790 N N . THR A 1 104 ? -16.081 -0.820 9.573 1.00 66.25 104 THR A N 1
ATOM 791 C CA . THR A 1 104 ? -16.272 0.101 10.705 1.00 66.25 104 THR A CA 1
ATOM 792 C C . THR A 1 104 ? -15.060 0.992 10.993 1.00 66.25 104 THR A C 1
ATOM 794 O O . THR A 1 104 ? -15.169 1.920 11.789 1.00 66.25 104 THR A O 1
ATOM 797 N N . LEU A 1 105 ? -13.900 0.698 10.395 1.00 67.69 105 LEU A N 1
ATOM 798 C CA . LEU A 1 105 ? -12.662 1.466 10.552 1.00 67.69 105 LEU A CA 1
ATOM 799 C C . LEU A 1 105 ? -12.527 2.601 9.524 1.00 67.69 105 LEU A C 1
ATOM 801 O O . LEU A 1 105 ? -11.605 3.405 9.637 1.00 67.69 105 LEU A O 1
ATOM 805 N N . TYR A 1 106 ? -13.424 2.689 8.538 1.00 74.25 106 TYR A N 1
ATOM 806 C CA . TYR A 1 106 ? -13.372 3.714 7.500 1.00 74.25 106 TYR A CA 1
ATOM 807 C C . TYR A 1 106 ? -14.306 4.871 7.852 1.00 74.25 106 TYR A C 1
ATOM 809 O O . TYR A 1 106 ? -15.527 4.777 7.750 1.00 74.25 106 TYR A O 1
ATOM 817 N N . ASN A 1 107 ? -13.730 6.000 8.267 1.00 81.62 107 ASN A N 1
ATOM 818 C CA . ASN A 1 107 ? -14.476 7.252 8.353 1.00 81.62 107 ASN A CA 1
ATOM 819 C C . ASN A 1 107 ? -14.437 7.992 6.999 1.00 81.62 107 ASN A C 1
ATOM 821 O O . ASN A 1 107 ? -13.543 7.780 6.178 1.00 81.62 107 ASN A O 1
ATOM 825 N N . LYS A 1 108 ? -15.398 8.897 6.761 1.00 83.56 108 LYS A N 1
ATOM 826 C CA . LYS A 1 108 ? -15.509 9.634 5.485 1.00 83.56 108 LYS A CA 1
ATOM 827 C C . LYS A 1 108 ? -14.237 10.403 5.104 1.00 83.56 108 LYS A C 1
ATOM 829 O O . LYS A 1 108 ? -13.953 10.532 3.916 1.00 83.56 108 LYS A O 1
ATOM 834 N N . ASN A 1 109 ? -13.483 10.908 6.081 1.00 86.19 109 ASN A N 1
ATOM 835 C CA . ASN A 1 109 ? -12.263 11.676 5.825 1.00 86.19 109 ASN A CA 1
ATOM 836 C C . ASN A 1 109 ? -11.131 10.769 5.333 1.00 86.19 109 ASN A C 1
ATOM 838 O O . ASN A 1 109 ? -10.486 11.091 4.338 1.00 86.19 109 ASN A O 1
ATOM 842 N N . VAL A 1 110 ? -10.950 9.615 5.978 1.00 85.00 110 VAL A N 1
ATOM 843 C CA . VAL A 1 110 ? -9.966 8.594 5.595 1.00 85.00 110 VAL A CA 1
ATOM 844 C C . VAL A 1 110 ? -10.256 8.074 4.188 1.00 85.00 110 VAL A C 1
ATOM 846 O O . VAL A 1 110 ? -9.360 8.049 3.346 1.00 85.00 110 VAL A O 1
ATOM 849 N N . ILE A 1 111 ? -11.519 7.744 3.891 1.00 87.38 111 ILE A N 1
ATOM 850 C CA . ILE A 1 111 ? -11.931 7.297 2.550 1.00 87.38 111 ILE A CA 1
ATOM 851 C C . ILE A 1 111 ? -11.607 8.368 1.509 1.00 87.38 111 ILE A C 1
ATOM 853 O O . ILE A 1 111 ? -11.001 8.065 0.485 1.00 87.38 111 ILE A O 1
ATOM 857 N N . LYS A 1 112 ? -11.987 9.626 1.768 1.00 91.00 112 LYS A N 1
ATOM 858 C CA . LYS A 1 112 ? -11.759 10.729 0.828 1.00 91.00 112 LYS A CA 1
ATOM 859 C C . LYS A 1 112 ? -10.270 10.943 0.557 1.00 91.00 112 LYS A C 1
ATOM 861 O O . LYS A 1 112 ? -9.910 11.175 -0.594 1.00 91.00 112 LYS A O 1
ATOM 866 N N . ALA A 1 113 ? -9.423 10.862 1.582 1.00 92.88 113 ALA A N 1
ATOM 867 C CA . ALA A 1 113 ? -7.983 11.040 1.432 1.00 92.88 113 ALA A CA 1
ATOM 868 C C . ALA A 1 113 ? -7.367 9.956 0.535 1.00 92.88 113 ALA A C 1
ATOM 870 O O . ALA A 1 113 ? -6.755 10.284 -0.480 1.00 92.88 113 ALA A O 1
ATOM 871 N N . TYR A 1 114 ? -7.606 8.676 0.842 1.00 93.62 114 TYR A N 1
ATOM 872 C CA . TYR A 1 114 ? -7.080 7.574 0.032 1.00 93.62 114 TYR A CA 1
ATOM 873 C C . TYR A 1 114 ? -7.678 7.538 -1.373 1.00 93.62 114 TYR A C 1
ATOM 875 O O . TYR A 1 114 ? -6.945 7.334 -2.333 1.00 93.62 114 TYR A O 1
ATOM 883 N N . ALA A 1 115 ? -8.984 7.781 -1.524 1.00 94.50 115 ALA A N 1
ATOM 884 C CA . ALA A 1 115 ? -9.611 7.827 -2.842 1.00 94.50 115 ALA A CA 1
ATOM 885 C C . ALA A 1 115 ? -9.017 8.945 -3.710 1.00 94.50 115 ALA A C 1
ATOM 887 O O . ALA A 1 115 ? -8.747 8.721 -4.884 1.00 94.50 115 ALA A O 1
ATOM 888 N N . THR A 1 116 ? -8.768 10.129 -3.138 1.00 96.12 116 THR A N 1
ATOM 889 C CA . THR A 1 116 ? -8.152 11.246 -3.873 1.00 96.12 116 THR A CA 1
ATOM 890 C C . THR A 1 116 ? -6.741 10.887 -4.338 1.00 96.12 116 THR A C 1
ATOM 892 O O . THR A 1 116 ? -6.431 11.061 -5.515 1.00 96.12 116 THR A O 1
ATOM 895 N N . ALA A 1 117 ? -5.912 10.338 -3.444 1.00 96.44 117 ALA A N 1
ATOM 896 C CA . ALA A 1 117 ? -4.550 9.931 -3.781 1.00 96.44 117 ALA A CA 1
ATOM 897 C C . ALA A 1 117 ? -4.530 8.822 -4.846 1.00 96.44 117 ALA A C 1
ATOM 899 O O . ALA A 1 117 ? -3.838 8.948 -5.851 1.00 96.44 117 ALA A O 1
ATOM 900 N N . LEU A 1 118 ? -5.357 7.784 -4.684 1.00 96.69 118 LEU A N 1
ATOM 901 C CA . LEU A 1 118 ? -5.422 6.667 -5.626 1.00 96.69 118 LEU A CA 1
ATOM 902 C C . LEU A 1 118 ? -5.993 7.065 -6.993 1.00 96.69 118 LEU A C 1
ATOM 904 O O . LEU A 1 118 ? -5.575 6.523 -8.010 1.00 96.69 118 LEU A O 1
ATOM 908 N N . VAL A 1 119 ? -6.933 8.015 -7.052 1.00 97.31 119 VAL A N 1
ATOM 909 C CA . VAL A 1 119 ? -7.395 8.576 -8.333 1.00 97.31 119 VAL A CA 1
ATOM 910 C C . VAL A 1 119 ? -6.262 9.334 -9.020 1.00 97.31 119 VAL A C 1
ATOM 912 O O . VAL A 1 119 ? -6.120 9.227 -10.236 1.00 97.31 119 VAL A O 1
ATOM 915 N N . SER A 1 120 ? -5.434 10.067 -8.272 1.00 96.75 120 SER A N 1
ATOM 916 C CA . SER A 1 120 ? -4.259 10.733 -8.842 1.00 96.75 120 SER A CA 1
ATOM 917 C C . SER A 1 120 ? -3.285 9.715 -9.442 1.00 96.75 120 SER A C 1
ATOM 919 O O . SER A 1 120 ? -2.943 9.817 -10.619 1.00 96.75 120 SER A O 1
ATOM 921 N N . THR A 1 121 ? -2.905 8.684 -8.682 1.00 95.38 121 THR A N 1
ATOM 922 C CA . THR A 1 121 ? -1.959 7.654 -9.144 1.00 95.38 121 THR A CA 1
ATOM 923 C C . THR A 1 121 ? -2.536 6.780 -10.263 1.00 95.38 121 THR A C 1
ATOM 925 O O . THR A 1 121 ? -1.809 6.361 -11.160 1.00 95.38 121 THR A O 1
ATOM 928 N N . ALA A 1 122 ? -3.856 6.573 -10.305 1.00 95.88 122 ALA A N 1
ATOM 929 C CA . ALA A 1 122 ? -4.540 5.882 -11.403 1.00 95.88 122 ALA A CA 1
ATOM 930 C C . ALA A 1 122 ? -4.441 6.604 -12.763 1.00 95.88 122 ALA A C 1
ATOM 932 O O . ALA A 1 122 ? -4.721 5.996 -13.795 1.00 95.88 122 ALA A O 1
ATOM 933 N N . ASN A 1 123 ? -4.033 7.876 -12.785 1.00 95.00 123 ASN A N 1
ATOM 934 C CA . ASN A 1 123 ? -3.836 8.660 -14.008 1.00 95.00 123 ASN A CA 1
ATOM 935 C C . ASN A 1 123 ? -2.356 8.813 -14.406 1.00 95.00 123 ASN A C 1
ATOM 937 O O . ASN A 1 123 ? -2.043 9.540 -15.349 1.00 95.00 123 ASN A O 1
ATOM 941 N N . GLU A 1 124 ? -1.434 8.144 -13.713 1.00 93.56 124 GLU A N 1
ATOM 942 C CA . GLU A 1 124 ? -0.001 8.249 -13.993 1.00 93.56 124 GLU A CA 1
ATOM 943 C C . GLU A 1 124 ? 0.442 7.465 -15.239 1.00 93.56 124 GLU A C 1
ATOM 945 O O . GLU A 1 124 ? -0.239 6.536 -15.679 1.00 93.56 124 GLU A O 1
ATOM 950 N N . PRO A 1 125 ? 1.591 7.813 -15.853 1.00 94.50 125 PRO A N 1
ATOM 951 C CA . PRO A 1 125 ? 2.055 7.159 -17.078 1.00 94.50 125 PRO A CA 1
ATOM 952 C C . PRO A 1 125 ? 2.468 5.694 -16.877 1.00 94.50 125 PRO A C 1
ATOM 954 O O . PRO A 1 125 ? 2.365 4.909 -17.825 1.00 94.50 125 PRO A O 1
ATOM 957 N N . ASP A 1 126 ? 2.886 5.301 -15.672 1.00 96.69 126 ASP A N 1
ATOM 958 C CA . ASP A 1 126 ? 3.290 3.923 -15.392 1.00 96.69 126 ASP A CA 1
ATOM 959 C C . ASP A 1 126 ? 2.071 2.978 -15.330 1.00 96.69 126 ASP A C 1
ATOM 961 O O . ASP A 1 126 ? 1.148 3.216 -14.548 1.00 96.69 126 ASP A O 1
ATOM 965 N N . PRO A 1 127 ? 2.028 1.905 -16.142 1.00 96.38 127 PRO A N 1
ATOM 966 C CA . PRO A 1 127 ? 0.883 0.999 -16.179 1.00 96.38 127 PRO A CA 1
ATOM 967 C C . PRO A 1 127 ? 0.663 0.245 -14.867 1.00 96.38 127 PRO A C 1
ATOM 969 O O . PRO A 1 127 ? -0.481 0.076 -14.461 1.00 96.38 127 PRO A O 1
ATOM 972 N N 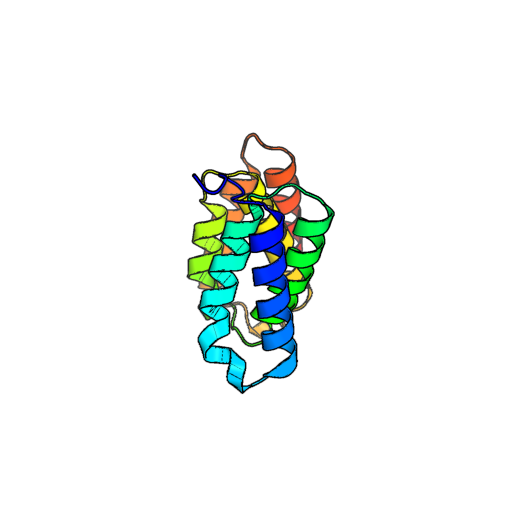. THR A 1 128 ? 1.730 -0.148 -14.174 1.00 96.00 128 THR A N 1
ATOM 973 C CA . THR A 1 128 ? 1.633 -0.914 -12.925 1.00 96.00 128 THR A CA 1
ATOM 974 C C . THR A 1 128 ? 1.058 -0.050 -11.808 1.00 96.00 128 THR A C 1
ATOM 976 O O . THR A 1 128 ? 0.194 -0.500 -11.054 1.00 96.00 128 THR A O 1
ATOM 979 N N . VAL A 1 129 ? 1.493 1.214 -11.724 1.00 97.00 129 VAL A N 1
ATOM 980 C CA . VAL A 1 129 ? 0.924 2.192 -10.785 1.00 97.00 129 VAL A CA 1
ATOM 981 C C . VAL A 1 129 ? -0.570 2.360 -11.046 1.00 97.00 129 VAL A C 1
ATOM 983 O O . VAL A 1 129 ? -1.356 2.313 -10.096 1.00 97.00 129 VAL A O 1
ATOM 986 N N . ARG A 1 130 ? -0.983 2.501 -12.313 1.00 97.62 130 ARG A N 1
ATOM 987 C CA . ARG A 1 130 ? -2.403 2.648 -12.654 1.00 97.62 130 ARG A CA 1
ATOM 988 C C . ARG A 1 130 ? -3.226 1.427 -12.281 1.00 97.62 130 ARG A C 1
ATOM 990 O O . ARG A 1 130 ? -4.238 1.575 -11.600 1.00 97.62 130 ARG A O 1
ATOM 997 N N . ASP A 1 131 ? -2.795 0.245 -12.706 1.00 97.81 131 ASP A N 1
ATOM 998 C CA . ASP A 1 131 ? -3.547 -0.995 -12.520 1.00 97.81 131 ASP A CA 1
ATOM 999 C C . ASP A 1 131 ? -3.736 -1.298 -11.027 1.00 97.81 131 ASP A C 1
ATOM 1001 O O . ASP A 1 131 ? -4.865 -1.507 -10.576 1.00 97.81 131 ASP A O 1
ATOM 1005 N N . ASN A 1 132 ? -2.665 -1.185 -10.233 1.00 97.94 132 ASN A N 1
ATOM 1006 C CA . ASN A 1 132 ? -2.729 -1.389 -8.784 1.00 97.94 132 ASN A CA 1
ATOM 1007 C C . ASN A 1 132 ? -3.594 -0.326 -8.086 1.00 97.94 132 ASN A C 1
ATOM 1009 O O . ASN A 1 132 ? -4.306 -0.632 -7.128 1.00 97.94 132 ASN A O 1
ATOM 1013 N N . SER A 1 133 ? -3.559 0.926 -8.555 1.00 97.38 133 SER A N 1
ATOM 1014 C CA . SER A 1 133 ? -4.384 2.005 -7.992 1.00 97.38 133 SER A CA 1
ATOM 1015 C C . SER A 1 133 ? -5.868 1.798 -8.291 1.00 97.38 133 SER A C 1
ATOM 1017 O O . SER A 1 133 ? -6.708 1.963 -7.404 1.00 97.38 133 SER A O 1
ATOM 1019 N N . CYS A 1 134 ? -6.201 1.383 -9.514 1.00 96.88 134 CYS A N 1
ATOM 1020 C CA . CYS A 1 134 ? -7.560 1.027 -9.916 1.00 96.88 134 CYS A CA 1
ATOM 1021 C C . CYS A 1 134 ? -8.091 -0.171 -9.122 1.00 96.88 134 CYS A C 1
ATOM 1023 O O . CYS A 1 134 ? -9.241 -0.148 -8.678 1.00 96.88 134 CYS A O 1
ATOM 1025 N N . GLU A 1 135 ? -7.260 -1.191 -8.892 1.00 97.25 135 GLU A N 1
ATOM 1026 C CA . GLU A 1 135 ? -7.615 -2.319 -8.030 1.00 97.25 135 GLU A CA 1
ATOM 1027 C C . GLU A 1 135 ? -7.919 -1.843 -6.603 1.00 97.25 135 GLU A C 1
ATOM 1029 O O . GLU A 1 135 ? -8.990 -2.140 -6.067 1.00 97.25 135 GLU A O 1
ATOM 1034 N N . ALA A 1 136 ? -7.029 -1.042 -6.009 1.00 96.19 136 ALA A N 1
ATOM 1035 C CA . ALA A 1 136 ? -7.217 -0.501 -4.666 1.00 96.19 136 ALA A CA 1
ATOM 1036 C C . ALA A 1 136 ? -8.499 0.339 -4.549 1.00 96.19 136 ALA A C 1
ATOM 1038 O O . ALA A 1 136 ? -9.242 0.186 -3.578 1.00 96.19 136 ALA A O 1
ATOM 1039 N N . LEU A 1 137 ? -8.805 1.172 -5.551 1.00 95.12 137 LEU A N 1
ATOM 1040 C CA . LEU A 1 137 ? -10.063 1.921 -5.629 1.00 95.12 137 LEU A CA 1
ATOM 1041 C C . LEU A 1 137 ? -11.276 0.993 -5.699 1.00 95.12 137 LEU A C 1
ATOM 1043 O O . LEU A 1 137 ? -12.239 1.193 -4.961 1.00 95.12 137 LEU A O 1
ATOM 1047 N N . GLY A 1 138 ? -11.236 -0.036 -6.547 1.00 93.88 138 GLY A N 1
ATOM 1048 C CA . GLY A 1 138 ? -12.321 -1.008 -6.670 1.00 93.88 138 GLY A CA 1
ATOM 1049 C C . GLY A 1 138 ? -12.602 -1.736 -5.354 1.00 93.88 138 GLY A C 1
ATOM 1050 O O . GLY A 1 138 ? -13.760 -1.880 -4.952 1.00 93.88 138 GLY A O 1
ATOM 1051 N N . VAL A 1 139 ? -11.549 -2.141 -4.638 1.00 93.25 139 VAL A N 1
ATOM 1052 C CA . VAL A 1 139 ? -11.682 -2.769 -3.318 1.00 93.25 139 VAL A CA 1
ATOM 1053 C C . VAL A 1 139 ? -12.214 -1.779 -2.283 1.00 93.25 139 VAL A C 1
ATOM 1055 O O . VAL A 1 139 ? -13.115 -2.138 -1.523 1.00 93.25 139 VAL A O 1
ATOM 1058 N N . LEU A 1 140 ? -11.712 -0.540 -2.271 1.00 90.50 140 LEU A N 1
ATOM 1059 C CA . LEU A 1 140 ? -12.183 0.508 -1.365 1.00 90.50 140 LEU A CA 1
ATOM 1060 C C . LEU A 1 140 ? -13.680 0.775 -1.557 1.00 90.50 140 LEU A C 1
ATOM 1062 O O . LEU A 1 140 ? -14.414 0.856 -0.576 1.00 90.50 140 LEU A O 1
ATOM 1066 N N . LEU A 1 141 ? -14.144 0.870 -2.805 1.00 88.62 141 LEU A N 1
ATOM 1067 C CA . LEU A 1 141 ? -15.558 1.063 -3.126 1.00 88.62 141 LEU A CA 1
ATOM 1068 C C . LEU A 1 141 ? -16.407 -0.117 -2.650 1.00 88.62 141 LEU A C 1
ATOM 1070 O O . LEU A 1 141 ? -17.427 0.096 -2.005 1.00 88.62 141 LEU A O 1
ATOM 1074 N N . ARG A 1 142 ? -15.966 -1.357 -2.893 1.00 86.62 142 ARG A N 1
ATOM 1075 C CA . ARG A 1 142 ? -16.679 -2.562 -2.438 1.00 86.62 142 ARG A CA 1
ATOM 1076 C C . ARG A 1 142 ? -16.764 -2.664 -0.914 1.00 86.62 142 ARG A C 1
ATOM 1078 O O . ARG A 1 142 ? -17.749 -3.172 -0.401 1.00 86.62 142 ARG A O 1
ATOM 1085 N N . ALA A 1 143 ? -15.734 -2.231 -0.193 1.00 80.31 143 ALA A N 1
ATOM 1086 C CA . ALA A 1 143 ? -15.719 -2.279 1.269 1.00 80.31 143 ALA A CA 1
ATOM 1087 C C . ALA A 1 143 ? -16.627 -1.216 1.923 1.00 80.31 143 ALA A C 1
ATOM 1089 O O . ALA A 1 143 ? -16.917 -1.326 3.114 1.00 80.31 143 ALA A O 1
ATOM 1090 N N . ASN A 1 144 ? -17.052 -0.194 1.167 1.00 71.31 144 ASN A N 1
ATOM 1091 C CA . ASN A 1 144 ? -17.797 0.968 1.669 1.00 71.31 144 ASN A CA 1
ATOM 1092 C C . ASN A 1 144 ? -19.168 1.190 0.997 1.00 71.31 144 ASN A C 1
ATOM 1094 O O . ASN A 1 144 ? -19.847 2.159 1.343 1.00 71.31 144 ASN A O 1
ATOM 1098 N N . GLY A 1 145 ? -19.550 0.352 0.031 1.00 59.72 145 GLY A N 1
ATOM 1099 C CA . GLY A 1 145 ? -20.857 0.361 -0.639 1.00 59.72 145 GLY A CA 1
ATOM 1100 C C . GLY A 1 145 ? -21.755 -0.747 -0.122 1.00 59.72 145 GLY A C 1
ATOM 1101 O O . GLY A 1 145 ? -22.966 -0.476 0.021 1.00 59.72 145 GLY A O 1
#